Protein AF-A0A2K0UMU1-F1 (afdb_monomer)

Solvent-accessible surface area (backbone atoms only — not comparable to full-atom values): 8142 Å² total; per-residue (Å²): 140,83,85,88,78,94,78,80,86,79,81,84,71,85,78,81,71,75,84,77,75,77,73,64,93,81,69,86,80,84,82,86,85,84,75,96,65,81,70,97,71,56,66,39,59,55,46,46,50,52,56,57,46,26,71,39,85,92,22,51,67,30,35,51,48,48,51,50,49,30,53,52,50,51,55,55,46,69,70,42,59,66,86,62,32,74,63,54,76,90,59,84,40,55,47,56,44,33,69,43,43,74,58,44,57,73,34,99,50,24,70,60,51,53,52,50,53,48,53,52,50,55,53,39,64,72,64,84

Sequence (128 aa):
MNENANTPPETISPSVEPFNVSIDADITTKFILFSHEFPSGDVKDLLRRLHRYAKLPRYSQLARFLHECASVLKQEVQKLPRPLRDQVPPFHDVVTLASQWEKLKASSLCGTWEGAFLCIYEIAMLIG

Radius of gyration: 27.26 Å; Cα contacts (8 Å, |Δi|>4): 74; chains: 1; bounding box: 93×26×60 Å

Organism: Trichoderma harzianum (NCBI:txid5544)

pLDDT: mean 84.56, std 18.75, range [37.16, 98.06]

Foldseek 3Di:
DDDDDDDDDDDDDDPPDPPPPPPPPPDPDDDDDQDLADDPDQLLVLVVVLVVVCPDPVLVVLVVLQQVLQVVVVVVLVVDDPVQSVLQDDDNTPNRSSVCLVSCCVGPCNVVVRVSSSVSSSVSVVSD

Structure (mmCIF, N/CA/C/O backbone):
data_AF-A0A2K0UMU1-F1
#
_entry.id   AF-A0A2K0UMU1-F1
#
loop_
_atom_site.group_PDB
_atom_site.id
_atom_site.type_symbol
_atom_site.label_atom_id
_atom_site.label_alt_id
_atom_site.label_comp_id
_atom_site.label_asym_id
_atom_site.label_entity_id
_atom_site.label_seq_id
_atom_site.pdbx_PDB_ins_code
_atom_site.Cartn_x
_atom_site.Cartn_y
_atom_site.Cartn_z
_atom_site.occupancy
_atom_site.B_iso_or_equiv
_atom_site.auth_seq_id
_atom_site.auth_comp_id
_atom_site.auth_asym_id
_atom_site.auth_atom_id
_atom_site.pdbx_PDB_model_num
ATOM 1 N N . MET A 1 1 ? 79.019 4.265 42.798 1.00 37.81 1 MET A N 1
ATOM 2 C CA . MET A 1 1 ? 78.895 5.185 41.645 1.00 37.81 1 MET A CA 1
ATOM 3 C C . MET A 1 1 ? 78.294 4.361 40.513 1.00 37.81 1 MET A C 1
ATOM 5 O O . MET A 1 1 ? 78.974 3.456 40.065 1.00 37.81 1 MET A O 1
ATOM 9 N N . ASN A 1 2 ? 77.030 4.465 40.105 1.00 37.16 2 ASN A N 1
ATOM 10 C CA . ASN A 1 2 ? 76.041 5.536 40.231 1.00 37.16 2 ASN A CA 1
ATOM 11 C C . ASN A 1 2 ? 74.623 4.992 40.465 1.00 37.16 2 ASN A C 1
ATOM 13 O O . ASN A 1 2 ? 74.319 3.838 40.184 1.00 37.16 2 ASN A O 1
ATOM 17 N N . GLU A 1 3 ? 73.818 5.896 41.005 1.00 38.97 3 GLU A N 1
ATOM 18 C CA . GLU A 1 3 ? 72.419 5.839 41.417 1.00 38.97 3 GLU A CA 1
ATOM 19 C C . GLU A 1 3 ? 71.460 6.133 40.241 1.00 38.97 3 GLU A C 1
ATOM 21 O O . GLU A 1 3 ? 71.901 6.639 39.207 1.00 38.97 3 GLU A O 1
ATOM 26 N N . ASN A 1 4 ? 70.159 5.919 40.490 1.00 37.22 4 ASN A N 1
ATOM 27 C CA . ASN A 1 4 ? 68.964 6.388 39.756 1.00 37.22 4 ASN A CA 1
ATOM 28 C C . ASN A 1 4 ? 68.378 5.419 38.715 1.00 37.22 4 ASN A C 1
ATOM 30 O O . ASN A 1 4 ? 69.097 4.841 37.915 1.00 37.22 4 ASN A O 1
ATOM 34 N N . ALA A 1 5 ? 67.065 5.255 38.566 1.00 40.84 5 ALA A N 1
ATOM 35 C CA . ALA A 1 5 ? 65.883 5.609 39.351 1.00 40.84 5 ALA A CA 1
ATOM 36 C C . ALA A 1 5 ? 64.708 4.904 38.642 1.00 40.84 5 ALA A C 1
ATOM 38 O O . ALA A 1 5 ? 64.622 4.925 37.414 1.00 40.84 5 ALA A O 1
ATOM 39 N N . ASN A 1 6 ? 63.815 4.263 39.396 1.00 44.59 6 ASN A N 1
ATOM 40 C CA . ASN A 1 6 ? 62.617 3.617 38.855 1.00 44.59 6 ASN A CA 1
ATOM 41 C C . ASN A 1 6 ? 61.645 4.671 38.296 1.00 44.59 6 ASN A C 1
ATOM 43 O O . ASN A 1 6 ? 61.224 5.565 39.027 1.00 44.59 6 ASN A O 1
ATOM 47 N N . THR A 1 7 ? 61.274 4.545 37.019 1.00 49.53 7 THR A N 1
ATOM 48 C CA . THR A 1 7 ? 60.236 5.359 36.353 1.00 49.53 7 THR A CA 1
ATOM 49 C C . THR A 1 7 ? 58.948 4.517 36.217 1.00 49.53 7 THR A C 1
ATOM 51 O O . THR A 1 7 ? 59.065 3.323 35.934 1.00 49.53 7 THR A O 1
ATOM 54 N N . PRO A 1 8 ? 57.735 5.060 36.458 1.00 50.38 8 PRO A N 1
ATOM 55 C CA . PRO A 1 8 ? 56.476 4.304 36.400 1.00 50.38 8 PRO A CA 1
ATOM 56 C C . PRO A 1 8 ? 55.977 4.088 34.955 1.00 50.38 8 PRO A C 1
ATOM 58 O O . PRO A 1 8 ? 56.440 4.784 34.052 1.00 50.38 8 PRO A O 1
ATOM 61 N N . PRO A 1 9 ? 55.042 3.144 34.706 1.00 43.25 9 PRO A N 1
ATOM 62 C CA . PRO A 1 9 ? 54.581 2.837 33.355 1.00 43.25 9 PRO A CA 1
ATOM 63 C C . PRO A 1 9 ? 53.715 3.973 32.798 1.00 43.25 9 PRO A C 1
ATOM 65 O O . PRO A 1 9 ? 52.764 4.420 33.440 1.00 43.25 9 PRO A O 1
ATOM 68 N N . GLU A 1 10 ? 54.056 4.422 31.592 1.00 42.44 10 GLU A N 1
ATOM 69 C CA . GLU A 1 10 ? 53.290 5.394 30.820 1.00 42.44 10 GLU A CA 1
ATOM 70 C C . GLU A 1 10 ? 51.888 4.863 30.496 1.00 42.44 10 GLU A C 1
ATOM 72 O O . GLU A 1 10 ? 51.691 3.745 30.016 1.00 42.44 10 GLU A O 1
ATOM 77 N N . THR A 1 11 ? 50.903 5.710 30.769 1.00 40.06 11 THR A N 1
ATOM 78 C CA . THR A 1 11 ? 49.499 5.560 30.410 1.00 40.06 11 THR A CA 1
ATOM 79 C C . THR A 1 11 ? 49.355 5.387 28.897 1.00 40.06 11 THR A C 1
ATOM 81 O O . THR A 1 11 ? 49.590 6.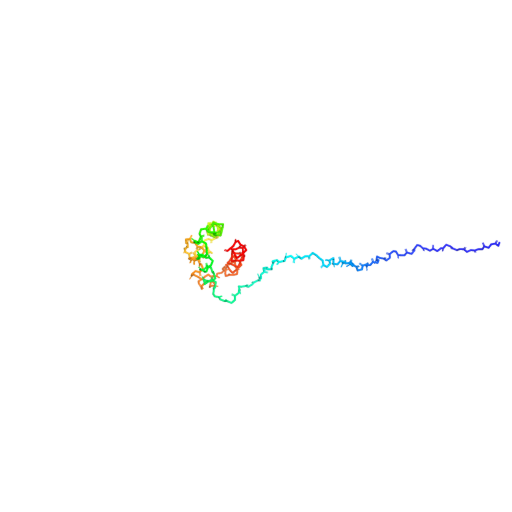324 28.134 1.00 40.06 11 THR A O 1
ATOM 84 N N . ILE A 1 12 ? 48.915 4.205 28.461 1.00 49.16 12 ILE A N 1
ATOM 85 C CA . ILE A 1 12 ? 48.511 3.944 27.075 1.00 49.16 12 ILE A CA 1
ATOM 86 C C . ILE A 1 12 ? 47.291 4.818 26.774 1.00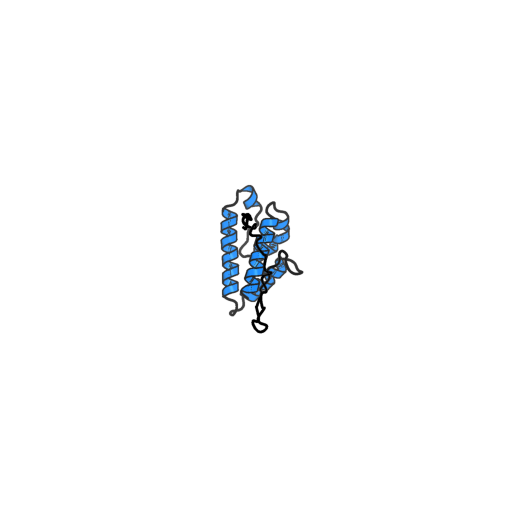 49.16 12 ILE A C 1
ATOM 88 O O . ILE A 1 12 ? 46.167 4.511 27.169 1.00 49.16 12 ILE A O 1
ATOM 92 N N . SER A 1 13 ? 47.523 5.931 26.085 1.00 48.09 13 SER A N 1
ATOM 93 C CA . SER A 1 13 ? 46.460 6.698 25.442 1.00 48.09 13 SER A CA 1
ATOM 94 C C . SER A 1 13 ? 46.093 5.982 24.140 1.00 48.09 13 SER A C 1
ATOM 96 O O . SER A 1 13 ? 46.993 5.724 23.339 1.00 48.09 13 SER A O 1
ATOM 98 N N . PRO A 1 14 ? 44.819 5.636 23.885 1.00 42.50 14 PRO A N 1
ATOM 99 C CA . PRO A 1 14 ? 44.439 5.078 22.599 1.00 42.50 14 PRO A CA 1
ATOM 100 C C . PRO A 1 14 ? 44.504 6.196 21.556 1.00 42.50 14 PRO A C 1
ATOM 102 O O . PRO A 1 14 ? 43.689 7.120 21.558 1.00 42.50 14 PRO A O 1
ATOM 105 N N . SER A 1 15 ? 45.494 6.124 20.669 1.00 45.50 15 SER A N 1
ATOM 106 C CA . SER A 1 15 ? 45.526 6.919 19.448 1.00 45.50 15 SER A CA 1
ATOM 107 C C . SER A 1 15 ? 44.334 6.513 18.583 1.00 45.50 15 SER A C 1
ATOM 109 O O . SER A 1 15 ? 44.295 5.408 18.038 1.00 45.50 15 SER A O 1
ATOM 111 N N . VAL A 1 16 ? 43.344 7.396 18.467 1.00 57.44 16 VAL A N 1
ATOM 112 C CA . VAL A 1 16 ? 42.327 7.295 17.420 1.00 57.44 16 VAL A CA 1
ATOM 113 C C . VAL A 1 16 ? 43.018 7.679 16.118 1.00 57.44 16 VAL A C 1
ATOM 115 O O . VAL A 1 16 ? 43.082 8.850 15.752 1.00 57.44 16 VAL A O 1
ATOM 118 N N . GLU A 1 17 ? 43.598 6.684 15.453 1.00 50.19 17 GLU A N 1
ATOM 119 C CA . GLU A 1 17 ? 43.953 6.784 14.042 1.00 50.19 17 GLU A CA 1
ATOM 120 C C . GLU A 1 17 ? 42.662 7.127 13.280 1.00 50.19 17 GLU A C 1
ATOM 122 O O . GLU A 1 17 ? 41.673 6.389 13.400 1.00 50.19 17 GLU A O 1
ATOM 127 N N . PRO A 1 18 ? 42.600 8.240 12.529 1.00 52.12 18 PRO A N 1
ATOM 128 C CA . PRO A 1 18 ? 41.501 8.432 11.604 1.00 52.12 18 PRO A CA 1
ATOM 129 C C . PRO A 1 18 ? 41.534 7.248 10.640 1.00 52.12 18 PRO A C 1
ATOM 131 O O . PRO A 1 18 ? 42.550 7.005 9.993 1.00 52.12 18 PRO A O 1
ATOM 134 N N . PHE A 1 19 ? 40.434 6.493 10.566 1.00 52.16 19 PHE A N 1
ATOM 135 C CA . PHE A 1 19 ? 40.241 5.472 9.544 1.00 52.16 19 PHE A CA 1
ATOM 136 C C . PHE A 1 19 ? 40.384 6.147 8.180 1.00 52.16 19 PHE A C 1
ATOM 138 O O . PHE A 1 19 ? 39.431 6.717 7.647 1.00 52.16 19 PHE A O 1
ATOM 145 N N . ASN A 1 20 ? 41.596 6.121 7.633 1.00 51.81 20 ASN A N 1
ATOM 146 C CA . ASN A 1 20 ? 41.868 6.619 6.305 1.00 51.81 20 ASN A CA 1
ATOM 147 C C . ASN A 1 20 ? 41.365 5.547 5.344 1.00 51.81 20 ASN A C 1
ATOM 149 O O . ASN A 1 20 ? 42.095 4.644 4.933 1.00 51.81 20 ASN A O 1
ATOM 153 N N . VAL A 1 21 ? 40.062 5.592 5.071 1.00 56.97 21 VAL A N 1
ATOM 154 C CA . VAL A 1 21 ? 39.466 4.823 3.990 1.00 56.97 21 VAL A CA 1
ATOM 155 C C . VAL A 1 21 ? 40.054 5.408 2.715 1.00 56.97 21 VAL A C 1
ATOM 157 O O . VAL A 1 21 ? 39.603 6.439 2.221 1.00 56.97 21 VAL A O 1
ATOM 160 N N . SER A 1 22 ? 41.099 4.760 2.206 1.00 60.22 22 SER A N 1
ATOM 161 C CA . SER A 1 22 ? 41.524 4.927 0.824 1.00 60.22 22 SER A CA 1
ATOM 162 C C . SER A 1 22 ? 40.363 4.443 -0.038 1.00 60.22 22 SER A C 1
ATOM 164 O O . SER A 1 22 ? 40.229 3.248 -0.296 1.00 60.22 22 SER A O 1
ATOM 166 N N . ILE A 1 23 ? 39.463 5.364 -0.388 1.00 62.03 23 ILE A N 1
ATOM 167 C CA . ILE A 1 23 ? 38.378 5.112 -1.329 1.00 62.03 23 ILE A CA 1
ATOM 168 C C . ILE A 1 23 ? 39.062 4.906 -2.673 1.00 62.03 23 ILE A C 1
ATOM 170 O O . ILE A 1 23 ? 39.466 5.861 -3.334 1.00 62.03 23 ILE A O 1
ATOM 174 N N . ASP A 1 24 ? 39.261 3.637 -3.012 1.00 62.47 24 ASP A N 1
ATOM 175 C CA . ASP A 1 24 ? 39.738 3.214 -4.315 1.00 62.47 24 ASP A CA 1
ATOM 176 C C . ASP A 1 24 ? 38.799 3.810 -5.371 1.00 62.47 24 ASP A C 1
ATOM 178 O O . ASP A 1 24 ? 37.587 3.568 -5.354 1.00 62.47 24 ASP A O 1
ATOM 182 N N . ALA A 1 25 ? 39.338 4.674 -6.229 1.00 61.69 25 ALA A N 1
ATOM 183 C CA . ALA A 1 25 ? 38.573 5.572 -7.094 1.00 61.69 25 ALA A CA 1
ATOM 184 C C . ALA A 1 25 ? 37.868 4.859 -8.268 1.00 61.69 25 ALA A C 1
ATOM 186 O O . ALA A 1 25 ? 37.405 5.526 -9.191 1.00 61.69 25 ALA A O 1
ATOM 187 N N . ASP A 1 26 ? 37.762 3.527 -8.227 1.00 64.75 26 ASP A N 1
ATOM 188 C CA . ASP A 1 26 ? 37.220 2.701 -9.311 1.00 64.75 26 ASP A CA 1
ATOM 189 C C . ASP A 1 26 ? 36.078 1.754 -8.878 1.00 64.75 26 ASP A C 1
ATOM 191 O O . ASP A 1 26 ? 35.558 0.974 -9.675 1.00 64.75 26 ASP A O 1
ATOM 195 N N . ILE A 1 27 ? 35.601 1.840 -7.626 1.00 68.81 27 ILE A N 1
ATOM 196 C CA . ILE A 1 27 ? 34.382 1.127 -7.205 1.00 68.81 27 ILE A CA 1
ATOM 197 C C . ILE A 1 27 ? 33.178 2.055 -7.375 1.00 68.81 27 ILE A C 1
ATOM 199 O O . ILE A 1 27 ? 32.902 2.924 -6.546 1.00 68.81 27 ILE A O 1
ATOM 203 N N . THR A 1 28 ? 32.411 1.857 -8.450 1.00 75.94 28 THR A N 1
ATOM 204 C CA . THR A 1 28 ? 31.129 2.552 -8.630 1.00 75.94 28 THR A CA 1
ATOM 205 C C . THR A 1 28 ? 30.089 1.982 -7.662 1.00 75.94 28 THR A C 1
ATOM 207 O O . THR A 1 28 ? 29.335 1.062 -7.991 1.00 75.94 28 THR A O 1
ATOM 210 N N . THR A 1 29 ? 30.043 2.506 -6.440 1.00 84.31 29 THR A N 1
ATOM 211 C CA . THR A 1 29 ? 29.072 2.052 -5.443 1.00 84.31 29 THR A CA 1
AT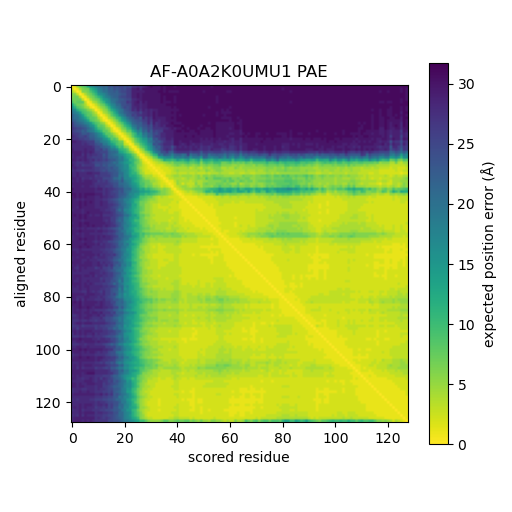OM 212 C C . THR A 1 29 ? 27.677 2.564 -5.794 1.00 84.31 29 THR A C 1
ATOM 214 O O . THR A 1 29 ? 27.433 3.768 -5.867 1.00 84.31 29 THR A O 1
ATOM 217 N N . LYS A 1 30 ? 26.744 1.635 -6.023 1.00 86.62 30 LYS A N 1
ATOM 218 C CA . LYS A 1 30 ? 25.330 1.950 -6.250 1.00 86.62 30 LYS A CA 1
ATOM 219 C C . LYS A 1 30 ? 24.601 1.945 -4.915 1.00 86.62 30 LYS A C 1
ATOM 221 O O . LYS A 1 30 ? 24.545 0.915 -4.249 1.00 86.62 30 LYS A O 1
ATOM 226 N N . PHE A 1 31 ? 24.015 3.079 -4.562 1.00 89.06 31 PHE A N 1
ATOM 227 C CA . PHE A 1 31 ? 23.175 3.214 -3.380 1.00 89.06 31 PHE A CA 1
ATOM 228 C C . PHE A 1 31 ? 21.721 3.412 -3.791 1.00 89.06 31 PHE A C 1
ATOM 230 O O . PHE A 1 31 ? 21.429 4.068 -4.791 1.00 89.06 31 PHE A O 1
ATOM 237 N N . ILE A 1 32 ? 20.818 2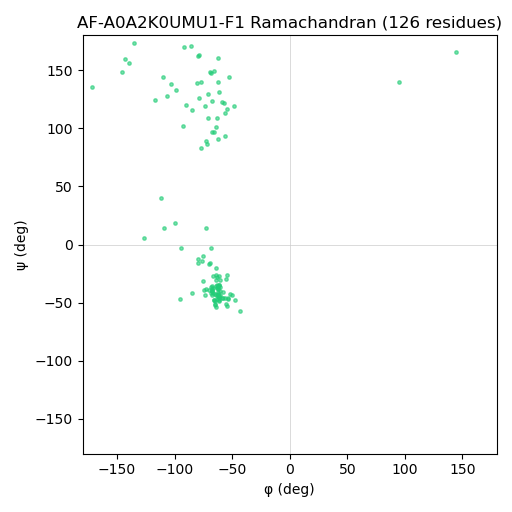.845 -2.999 1.00 89.62 32 ILE A N 1
ATOM 238 C CA . ILE A 1 32 ? 19.379 3.068 -3.102 1.00 89.62 32 ILE A CA 1
ATOM 239 C C . ILE A 1 32 ? 18.961 3.726 -1.795 1.00 89.62 32 ILE A C 1
ATOM 241 O O . ILE A 1 32 ? 19.250 3.201 -0.721 1.00 89.62 32 ILE A O 1
ATOM 245 N N . LEU A 1 33 ? 18.329 4.891 -1.900 1.00 90.81 33 LEU A N 1
ATOM 246 C CA . LEU A 1 33 ? 17.839 5.646 -0.757 1.00 90.81 33 LEU A CA 1
ATOM 247 C C . LEU A 1 33 ? 16.319 5.543 -0.701 1.00 90.81 33 LEU A C 1
ATOM 249 O O . LEU A 1 33 ? 15.638 5.855 -1.678 1.00 90.81 33 LEU A O 1
ATOM 253 N N . PHE A 1 34 ? 15.823 5.160 0.467 1.00 92.69 34 PHE A N 1
ATOM 254 C CA . PHE A 1 34 ? 14.417 5.234 0.832 1.00 92.69 34 PHE A CA 1
ATOM 255 C C . PHE A 1 34 ? 14.196 6.495 1.668 1.00 92.69 34 PHE A C 1
ATOM 257 O O . PHE A 1 34 ? 15.001 6.818 2.545 1.00 92.69 34 PHE A O 1
ATOM 264 N N . SER A 1 35 ? 13.164 7.252 1.325 1.00 89.81 35 SER A N 1
ATOM 265 C CA . SER A 1 35 ? 12.791 8.496 1.988 1.00 89.81 35 SER A CA 1
ATOM 266 C C . SER A 1 35 ? 11.784 8.240 3.107 1.00 89.81 35 SER A C 1
ATOM 268 O O . SER A 1 35 ? 11.253 7.151 3.270 1.00 89.81 35 SER A O 1
ATOM 270 N N . HIS A 1 36 ? 11.528 9.268 3.913 1.00 89.50 36 HIS A N 1
ATOM 271 C CA . HIS A 1 36 ? 10.522 9.228 4.979 1.00 89.50 36 HIS A CA 1
ATOM 272 C C . HIS A 1 36 ? 9.163 9.792 4.532 1.00 89.50 36 HIS A C 1
ATOM 274 O O . HIS A 1 36 ? 8.203 9.761 5.295 1.00 89.50 36 HIS A O 1
ATOM 280 N N . GLU A 1 37 ? 9.079 10.296 3.299 1.00 88.69 37 GLU A N 1
ATOM 281 C CA . GLU A 1 37 ? 7.905 10.953 2.729 1.00 88.69 37 GLU A CA 1
ATOM 282 C C . GLU A 1 37 ? 7.702 10.534 1.271 1.00 88.69 37 GLU A C 1
ATOM 284 O O . GLU A 1 37 ? 8.638 10.135 0.572 1.00 88.69 37 GLU A O 1
ATOM 289 N N . PHE A 1 38 ? 6.461 10.654 0.795 1.00 87.00 38 PHE A N 1
ATOM 290 C CA . PHE A 1 38 ? 6.143 10.424 -0.609 1.00 87.00 38 PHE A CA 1
ATOM 291 C C . PHE A 1 38 ? 6.733 11.518 -1.507 1.00 87.00 38 PHE A C 1
ATOM 293 O O . PHE A 1 38 ? 6.772 12.688 -1.121 1.00 87.00 38 PHE A O 1
ATOM 300 N N . PRO A 1 39 ? 7.106 11.181 -2.756 1.00 85.12 39 PRO A N 1
ATOM 301 C CA . PRO A 1 39 ? 7.378 12.200 -3.758 1.00 85.12 39 PRO A CA 1
ATOM 302 C C . PRO A 1 39 ? 6.110 13.017 -4.032 1.00 85.12 39 PRO A C 1
ATOM 304 O O . PRO A 1 39 ? 4.995 12.554 -3.786 1.00 85.12 39 PRO A O 1
ATOM 307 N N . SER A 1 40 ? 6.271 14.215 -4.594 1.00 79.62 40 SER A N 1
ATOM 308 C CA . SER A 1 40 ? 5.154 15.119 -4.879 1.00 79.62 40 SER A CA 1
ATOM 309 C C . SER A 1 40 ? 3.991 14.411 -5.600 1.00 79.62 40 SER A C 1
ATOM 311 O O . SER A 1 40 ? 4.126 13.857 -6.696 1.00 79.62 40 SER A O 1
ATOM 313 N N . GLY A 1 41 ? 2.823 14.412 -4.953 1.00 77.06 41 GLY A N 1
ATOM 314 C CA . GLY A 1 41 ? 1.607 13.775 -5.453 1.00 77.06 41 GLY A CA 1
ATOM 315 C C . GLY A 1 41 ? 0.758 13.150 -4.348 1.00 77.06 41 GLY A C 1
ATOM 316 O O . GLY A 1 41 ? 1.205 12.957 -3.224 1.00 77.06 41 GLY A O 1
ATOM 317 N N . ASP A 1 42 ? -0.489 12.825 -4.685 1.00 87.94 42 ASP A N 1
ATOM 318 C CA . ASP A 1 42 ? -1.384 12.089 -3.792 1.00 87.94 42 ASP A CA 1
ATOM 319 C C . ASP A 1 42 ? -1.015 10.592 -3.772 1.00 87.94 42 ASP A C 1
ATOM 321 O O . ASP A 1 42 ? -0.734 9.994 -4.820 1.00 87.94 42 ASP A O 1
ATOM 325 N N . VAL A 1 43 ? -1.070 9.968 -2.589 1.00 91.38 43 VAL A N 1
ATOM 326 C CA . VAL A 1 43 ? -0.832 8.530 -2.363 1.00 91.38 43 VAL A CA 1
AT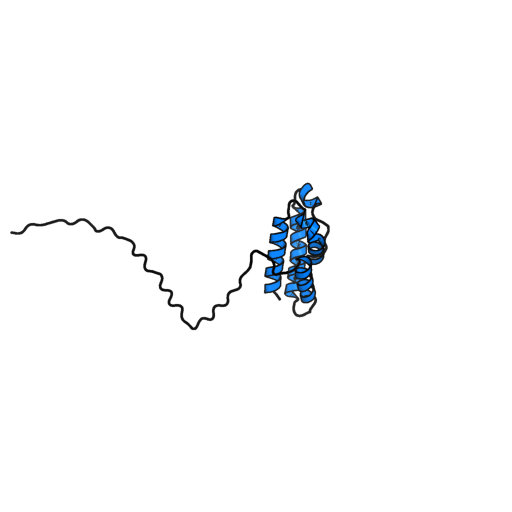OM 327 C C . VAL A 1 43 ? -1.694 7.700 -3.309 1.00 91.38 43 VAL A C 1
ATOM 329 O O . VAL A 1 43 ? -1.210 6.775 -3.965 1.00 91.38 43 VAL A O 1
ATOM 332 N N . LYS A 1 44 ? -2.960 8.090 -3.480 1.00 93.00 44 LYS A N 1
ATOM 333 C CA . LYS A 1 44 ? -3.873 7.452 -4.432 1.00 93.00 44 LYS A CA 1
ATOM 334 C C . LYS A 1 44 ? -3.297 7.407 -5.847 1.00 93.00 44 LYS A C 1
ATOM 336 O O . LYS A 1 44 ? -3.366 6.371 -6.510 1.00 93.00 44 LYS A O 1
ATOM 341 N N . ASP A 1 45 ? -2.731 8.510 -6.329 1.00 93.50 45 ASP A N 1
ATOM 342 C CA . ASP A 1 45 ? -2.197 8.598 -7.688 1.00 93.50 45 ASP A CA 1
ATOM 343 C C . ASP A 1 45 ? -0.862 7.880 -7.862 1.00 93.50 45 ASP A C 1
ATOM 345 O O . ASP A 1 45 ? -0.585 7.361 -8.950 1.00 93.50 45 ASP A O 1
ATOM 349 N N . LEU A 1 46 ? -0.039 7.833 -6.816 1.00 94.25 46 LEU A N 1
ATOM 350 C CA . LEU A 1 46 ? 1.198 7.054 -6.797 1.00 94.25 46 LEU A CA 1
ATOM 351 C C . LEU A 1 46 ? 0.894 5.554 -6.890 1.00 94.25 46 LEU A C 1
ATOM 353 O O . LEU A 1 46 ? 1.358 4.879 -7.814 1.00 94.25 46 LEU A O 1
ATOM 357 N N . LEU A 1 47 ? 0.015 5.045 -6.025 1.00 94.06 47 LEU A N 1
ATOM 358 C CA . LEU A 1 47 ? -0.346 3.626 -6.008 1.00 94.06 47 LEU A CA 1
ATOM 359 C C . LEU A 1 47 ? -1.126 3.220 -7.267 1.00 94.06 47 LEU A C 1
ATOM 361 O O . LEU A 1 47 ? -0.90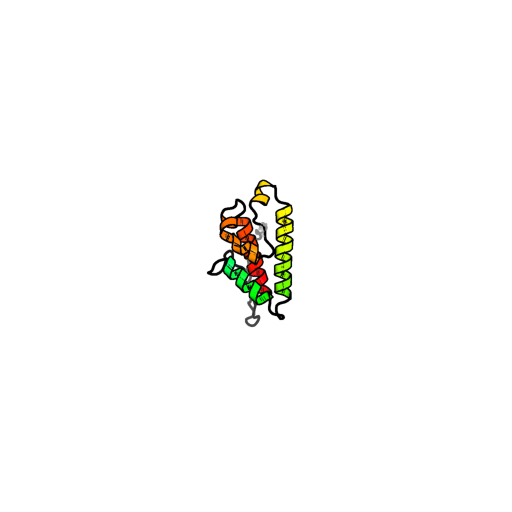8 2.141 -7.821 1.00 94.06 47 LEU A O 1
ATOM 365 N N . ARG A 1 48 ? -1.976 4.105 -7.803 1.00 94.75 48 ARG A N 1
ATOM 366 C CA . ARG A 1 48 ? -2.654 3.883 -9.091 1.00 94.75 48 ARG A CA 1
ATOM 367 C C . ARG A 1 48 ? -1.673 3.818 -10.264 1.00 94.75 48 ARG A C 1
ATOM 369 O O . ARG A 1 48 ? -1.917 3.080 -11.220 1.00 94.75 48 ARG A O 1
ATOM 376 N N . ARG A 1 49 ? -0.585 4.598 -10.244 1.00 93.88 49 ARG A N 1
ATOM 377 C CA . ARG A 1 49 ? 0.490 4.501 -11.247 1.00 93.88 49 ARG A CA 1
ATOM 378 C C . ARG A 1 49 ? 1.171 3.140 -11.167 1.00 93.88 49 ARG A C 1
ATOM 380 O O . ARG A 1 49 ? 1.150 2.440 -12.174 1.00 93.88 49 ARG A O 1
ATOM 387 N N . LEU A 1 50 ? 1.646 2.735 -9.990 1.00 93.12 50 LEU A N 1
ATOM 388 C CA . LEU A 1 50 ? 2.259 1.417 -9.779 1.00 93.12 50 LEU A CA 1
ATOM 389 C C . LEU A 1 50 ? 1.346 0.279 -10.239 1.00 93.12 50 LEU A C 1
ATOM 391 O O . LEU A 1 50 ? 1.741 -0.571 -11.027 1.00 93.12 50 LEU A O 1
ATOM 395 N N . HIS A 1 51 ? 0.073 0.314 -9.857 1.00 94.12 51 HIS A N 1
ATOM 396 C CA . HIS A 1 51 ? -0.870 -0.723 -10.261 1.00 94.12 51 HIS A CA 1
ATOM 397 C C . HIS A 1 51 ? -1.110 -0.783 -11.780 1.00 94.12 51 HIS A C 1
ATOM 399 O O . HIS A 1 51 ? -1.440 -1.841 -12.310 1.00 94.12 51 HIS A O 1
ATOM 405 N N . ARG A 1 52 ? -0.929 0.322 -12.519 1.00 94.75 52 ARG A N 1
ATOM 406 C CA . ARG A 1 52 ? -0.939 0.284 -13.992 1.00 94.75 52 ARG A CA 1
ATOM 407 C C . ARG A 1 52 ? 0.299 -0.415 -14.552 1.00 94.75 52 ARG A C 1
ATOM 409 O O . ARG A 1 52 ? 0.148 -1.179 -15.500 1.00 94.75 52 ARG A O 1
ATOM 416 N N . TYR A 1 53 ? 1.477 -0.202 -13.964 1.00 93.75 53 TYR A N 1
ATOM 417 C CA . TYR A 1 53 ? 2.692 -0.932 -14.343 1.00 93.75 53 TYR A CA 1
ATOM 418 C C . TYR A 1 53 ? 2.558 -2.425 -14.041 1.00 93.75 53 TYR A C 1
ATOM 420 O O . TYR A 1 53 ? 2.803 -3.237 -14.926 1.00 93.75 53 TYR A O 1
ATOM 428 N N . ALA A 1 54 ? 2.021 -2.784 -12.875 1.00 94.06 54 ALA A N 1
ATOM 429 C CA . ALA A 1 54 ? 1.759 -4.168 -12.481 1.00 94.06 54 ALA A CA 1
ATOM 430 C C . ALA A 1 54 ? 0.897 -4.962 -13.484 1.00 94.06 54 ALA A C 1
ATOM 432 O O . ALA A 1 54 ? 0.992 -6.182 -13.560 1.00 94.06 54 ALA A O 1
ATOM 433 N N . LYS A 1 55 ? 0.050 -4.293 -14.277 1.00 93.88 55 LYS A N 1
ATOM 434 C CA . LYS A 1 55 ? -0.773 -4.953 -15.306 1.00 93.88 55 LYS A CA 1
ATOM 435 C C . LYS A 1 55 ? 0.011 -5.352 -16.556 1.00 93.88 55 LYS A C 1
ATOM 437 O O . LYS A 1 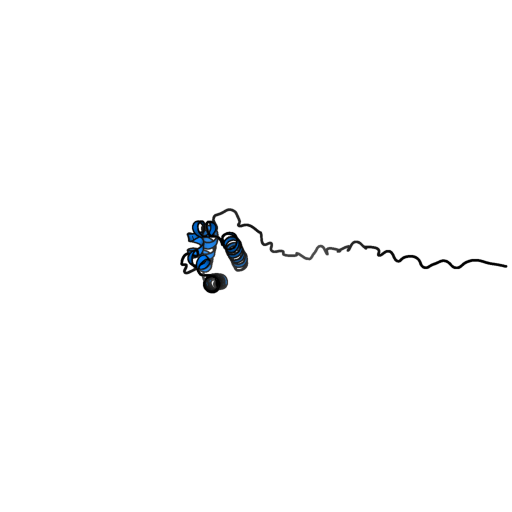55 ? -0.511 -6.103 -17.376 1.00 93.88 55 LYS A O 1
ATOM 442 N N . LEU A 1 56 ? 1.227 -4.841 -16.741 1.00 94.44 56 LEU A N 1
ATOM 443 C CA . LEU A 1 56 ? 2.050 -5.200 -17.888 1.00 94.44 56 LEU A CA 1
ATOM 444 C C . LEU A 1 56 ? 2.734 -6.555 -17.633 1.00 94.44 56 LEU A C 1
ATOM 446 O O . LEU A 1 56 ? 3.280 -6.754 -16.548 1.00 94.44 56 LEU A O 1
ATOM 450 N N . PRO A 1 57 ? 2.818 -7.450 -18.636 1.00 91.62 57 PRO A N 1
ATOM 451 C CA . PRO A 1 57 ? 3.395 -8.790 -18.464 1.00 91.62 57 PRO A CA 1
ATOM 452 C C . PRO A 1 57 ? 4.823 -8.812 -17.898 1.00 91.62 57 PRO A C 1
ATOM 454 O O . PRO A 1 57 ? 5.198 -9.746 -17.196 1.00 91.62 57 PRO A O 1
ATOM 457 N N . ARG A 1 58 ? 5.617 -7.767 -18.173 1.00 94.38 58 ARG A N 1
ATOM 458 C CA . ARG A 1 58 ? 7.002 -7.631 -17.689 1.00 94.38 58 ARG A CA 1
ATOM 459 C C . ARG A 1 58 ? 7.124 -7.367 -16.183 1.00 94.38 58 ARG A C 1
ATOM 461 O O . ARG A 1 58 ? 8.201 -7.561 -15.637 1.00 94.38 58 ARG A O 1
ATOM 468 N N . TYR A 1 59 ? 6.046 -6.945 -15.521 1.00 95.31 59 TYR A N 1
ATOM 469 C CA . TYR A 1 59 ? 6.034 -6.575 -14.102 1.00 95.31 59 TYR A CA 1
ATOM 470 C C . TYR A 1 59 ? 5.223 -7.571 -13.259 1.00 95.31 59 TYR A C 1
ATOM 472 O O . TYR A 1 59 ? 4.498 -7.198 -12.338 1.00 95.31 59 TYR A O 1
ATOM 480 N N . SER A 1 60 ? 5.349 -8.867 -13.558 1.00 95.62 60 SER A N 1
ATOM 481 C CA . SER A 1 60 ? 4.648 -9.935 -12.830 1.00 95.62 60 SER A CA 1
ATOM 482 C C . SER A 1 60 ? 5.023 -9.993 -11.344 1.00 95.62 60 SER A C 1
ATOM 484 O O . SER A 1 60 ? 4.161 -10.252 -10.504 1.00 95.62 60 SER A O 1
ATOM 486 N N . GLN A 1 61 ? 6.282 -9.693 -11.003 1.00 96.94 61 GLN A N 1
ATOM 487 C CA . GLN A 1 61 ? 6.733 -9.621 -9.610 1.00 96.94 61 GLN A CA 1
ATOM 488 C C . GLN A 1 61 ? 6.095 -8.447 -8.866 1.00 96.94 61 GLN A C 1
ATOM 490 O O . GLN A 1 61 ? 5.651 -8.628 -7.735 1.00 96.94 61 GLN A O 1
ATOM 495 N N . LEU A 1 62 ? 5.957 -7.282 -9.510 1.00 97.31 62 LEU A N 1
ATOM 496 C CA . LEU A 1 62 ? 5.236 -6.149 -8.929 1.00 97.31 62 LEU A CA 1
ATOM 497 C C . LEU A 1 62 ? 3.762 -6.507 -8.697 1.00 97.31 62 LEU A C 1
ATOM 499 O O . LEU A 1 62 ? 3.215 -6.227 -7.633 1.00 97.31 62 LEU A O 1
ATOM 503 N N . ALA A 1 63 ? 3.115 -7.144 -9.677 1.00 96.62 63 ALA A N 1
ATOM 504 C CA . ALA A 1 63 ? 1.721 -7.564 -9.551 1.00 96.62 63 ALA A CA 1
ATOM 505 C C . ALA A 1 63 ? 1.513 -8.508 -8.367 1.00 96.62 63 ALA A C 1
ATOM 507 O O . ALA A 1 63 ? 0.601 -8.304 -7.561 1.00 96.62 63 ALA A O 1
ATOM 508 N N . ARG A 1 64 ? 2.395 -9.506 -8.238 1.00 97.44 64 ARG A N 1
ATOM 509 C CA . ARG A 1 64 ? 2.387 -10.432 -7.109 1.00 97.44 64 ARG A CA 1
ATOM 510 C C . ARG A 1 64 ? 2.622 -9.695 -5.796 1.00 97.44 64 ARG A C 1
ATOM 512 O O . ARG A 1 64 ? 1.838 -9.868 -4.875 1.00 97.44 64 ARG A O 1
ATOM 519 N N . PHE A 1 65 ? 3.640 -8.842 -5.727 1.00 98.06 65 PHE A N 1
ATOM 520 C CA . PHE A 1 65 ? 3.952 -8.064 -4.532 1.00 98.06 65 PHE A CA 1
ATOM 521 C C . PHE A 1 65 ? 2.750 -7.241 -4.051 1.00 98.06 65 PHE A C 1
ATOM 523 O O . PHE A 1 65 ? 2.335 -7.380 -2.905 1.00 98.06 65 PHE A O 1
ATOM 530 N N . LEU A 1 66 ? 2.118 -6.459 -4.934 1.00 97.38 66 LEU A N 1
ATOM 531 C CA . LEU A 1 66 ? 0.952 -5.646 -4.569 1.00 97.38 66 LEU A CA 1
ATOM 532 C C . LEU A 1 66 ? -0.245 -6.497 -4.118 1.00 97.38 66 LEU A C 1
ATOM 534 O O . LEU A 1 66 ? -0.998 -6.080 -3.233 1.00 97.38 66 LEU A O 1
ATOM 538 N N . HIS A 1 67 ? -0.432 -7.678 -4.713 1.00 97.25 67 HIS A N 1
ATOM 539 C CA . HIS A 1 67 ? -1.465 -8.619 -4.285 1.00 97.25 67 HIS A CA 1
ATOM 540 C C . HIS A 1 67 ? -1.192 -9.155 -2.873 1.00 97.25 67 HIS A C 1
ATOM 542 O O . HIS A 1 67 ? -2.082 -9.121 -2.019 1.00 97.25 67 HIS A O 1
ATOM 548 N N . GLU A 1 68 ? 0.043 -9.583 -2.606 1.00 98.06 68 GLU A N 1
ATOM 549 C CA . GLU A 1 68 ? 0.461 -10.063 -1.286 1.00 98.06 68 GLU A CA 1
ATOM 550 C C . GLU A 1 68 ? 0.354 -8.958 -0.231 1.00 98.06 68 GLU A C 1
ATOM 552 O O . GLU A 1 68 ? -0.176 -9.203 0.850 1.00 98.06 68 GLU A O 1
ATOM 557 N N . CYS A 1 69 ? 0.733 -7.714 -0.551 1.00 97.88 69 CYS A N 1
ATOM 558 C CA . CYS A 1 69 ? 0.536 -6.574 0.347 1.00 97.88 69 CYS A CA 1
ATOM 559 C C . CYS A 1 69 ? -0.934 -6.414 0.747 1.00 97.88 69 CYS A C 1
ATOM 561 O O . CYS A 1 69 ? -1.234 -6.254 1.928 1.00 97.88 69 CYS A O 1
ATOM 563 N N . ALA A 1 70 ? -1.868 -6.494 -0.205 1.00 97.50 70 ALA A N 1
ATOM 564 C CA . ALA A 1 70 ? -3.292 -6.412 0.112 1.00 97.50 70 ALA A CA 1
ATOM 565 C C . ALA A 1 70 ? -3.759 -7.576 1.004 1.00 97.50 70 ALA A C 1
ATOM 567 O O . ALA A 1 70 ? -4.592 -7.373 1.888 1.00 97.50 70 ALA A O 1
ATOM 568 N N . SER A 1 71 ? -3.227 -8.782 0.788 1.00 98.06 71 SER A N 1
ATOM 569 C CA . SER A 1 71 ? -3.516 -9.959 1.615 1.00 98.06 71 SER A CA 1
ATOM 570 C C . SER A 1 71 ? -3.001 -9.787 3.048 1.00 98.06 71 SER A C 1
ATOM 572 O O . SER A 1 71 ? -3.774 -9.909 4.000 1.00 98.06 71 SER A O 1
ATOM 574 N N . VAL A 1 72 ? -1.729 -9.410 3.204 1.00 98.06 72 VAL A N 1
ATOM 575 C CA . VAL A 1 72 ? -1.090 -9.172 4.507 1.00 98.06 72 VAL A CA 1
ATOM 576 C C . VAL A 1 72 ? -1.795 -8.046 5.258 1.00 98.06 72 VAL A C 1
ATOM 578 O O . VAL A 1 72 ? -2.145 -8.220 6.421 1.00 98.06 72 VAL A O 1
ATOM 581 N N . LEU A 1 73 ? -2.113 -6.930 4.594 1.00 97.69 73 LEU A N 1
ATOM 582 C CA . LEU A 1 73 ? -2.863 -5.840 5.222 1.00 97.69 73 LEU A CA 1
ATOM 583 C C . LEU A 1 73 ? -4.222 -6.309 5.751 1.00 97.69 73 LEU A C 1
ATOM 585 O O . LEU A 1 73 ? -4.603 -5.939 6.858 1.00 97.69 73 LEU A O 1
ATOM 589 N N . LYS A 1 74 ? -4.951 -7.156 5.012 1.00 97.44 74 LYS A N 1
ATOM 590 C CA . LYS A 1 74 ? -6.214 -7.725 5.512 1.00 97.44 74 LYS A CA 1
ATOM 591 C C . LYS A 1 74 ? -5.984 -8.578 6.754 1.00 97.44 74 LYS A C 1
ATOM 593 O O . LYS A 1 74 ? -6.756 -8.459 7.700 1.00 97.44 74 LYS A O 1
ATOM 598 N N . GLN A 1 75 ? -4.944 -9.409 6.767 1.00 97.88 75 GLN A N 1
ATOM 599 C CA . GLN A 1 75 ? -4.607 -10.237 7.927 1.00 97.88 75 GLN A CA 1
ATOM 600 C C . GLN A 1 75 ? -4.277 -9.382 9.155 1.00 97.88 75 GLN A C 1
ATOM 602 O O . GLN A 1 75 ? -4.789 -9.662 10.238 1.00 97.88 75 GLN A O 1
ATOM 607 N N . GLU A 1 76 ? -3.491 -8.318 8.990 1.00 97.25 76 GLU A N 1
ATOM 608 C CA . GLU A 1 76 ? -3.165 -7.396 10.082 1.00 97.25 76 GLU A CA 1
ATOM 609 C C . GLU A 1 76 ? -4.404 -6.649 10.585 1.00 97.25 76 GLU A C 1
ATOM 611 O O . GLU A 1 76 ? -4.647 -6.592 11.790 1.00 97.25 76 GLU A O 1
ATOM 616 N N . VAL A 1 77 ? -5.271 -6.185 9.681 1.00 96.44 77 VAL A N 1
ATOM 617 C CA . VAL A 1 77 ? -6.546 -5.549 10.048 1.00 96.44 77 VAL A CA 1
ATOM 618 C C . VAL A 1 77 ? -7.450 -6.502 10.840 1.00 96.44 77 VAL A C 1
ATOM 620 O O . VAL A 1 77 ? -8.112 -6.071 11.782 1.00 96.44 77 VAL A O 1
ATOM 623 N N . GLN A 1 78 ? -7.465 -7.803 10.524 1.00 96.69 78 GLN A N 1
ATOM 624 C CA . GLN A 1 78 ? -8.249 -8.783 11.290 1.00 96.69 78 GLN A CA 1
ATOM 625 C C . GLN A 1 78 ? -7.748 -8.978 12.727 1.00 96.69 78 GLN A C 1
ATOM 627 O O . GLN A 1 78 ? -8.554 -9.313 13.599 1.00 96.69 78 GLN A O 1
ATOM 632 N N . LYS A 1 79 ? -6.455 -8.749 12.983 1.00 96.75 79 LYS A N 1
ATOM 633 C CA . LYS A 1 79 ? -5.846 -8.847 14.320 1.00 96.75 79 LY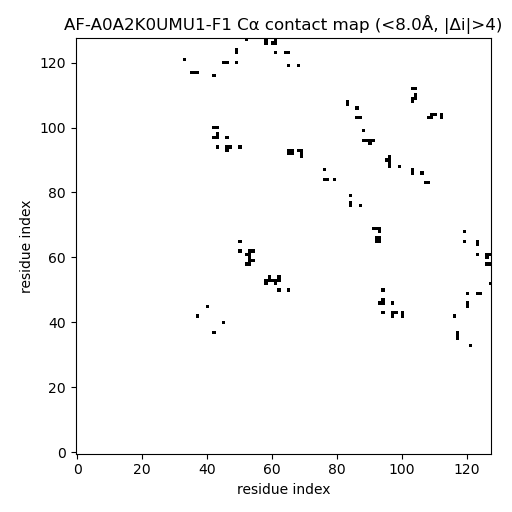S A CA 1
ATOM 634 C C . LYS A 1 79 ? -6.102 -7.609 15.185 1.00 96.75 79 LYS A C 1
ATOM 636 O O . LYS A 1 79 ? -5.861 -7.655 16.390 1.00 96.75 79 LYS A O 1
ATOM 641 N N . LEU A 1 80 ? -6.588 -6.512 14.601 1.00 96.31 80 LEU A N 1
ATOM 642 C CA . LEU A 1 80 ? -6.864 -5.286 15.341 1.00 96.31 80 LEU A CA 1
ATOM 643 C C . LEU A 1 80 ? -8.041 -5.453 16.321 1.00 96.31 80 LEU A C 1
ATOM 645 O O . LEU A 1 80 ? -9.026 -6.138 16.017 1.00 96.31 80 LEU A O 1
ATOM 649 N N . PRO A 1 81 ? -8.009 -4.748 17.468 1.00 96.44 81 PRO A N 1
ATOM 650 C CA . PRO A 1 81 ? -9.184 -4.553 18.309 1.00 96.44 81 PRO A CA 1
ATOM 651 C C . PRO A 1 81 ? -10.366 -4.000 17.504 1.00 96.44 81 PRO A C 1
ATOM 653 O O . PRO A 1 81 ? -10.180 -3.146 16.635 1.00 96.44 81 PRO A O 1
ATOM 656 N N . ARG A 1 82 ? -11.595 -4.430 17.834 1.00 94.69 82 ARG A N 1
ATOM 657 C CA . ARG A 1 82 ? -12.819 -4.043 17.098 1.00 94.69 82 ARG A CA 1
ATOM 658 C C . ARG A 1 82 ? -12.929 -2.532 16.819 1.00 94.69 82 ARG A C 1
ATOM 660 O O . ARG A 1 82 ? -13.113 -2.193 15.657 1.00 94.69 82 ARG A O 1
ATOM 667 N N . PRO A 1 83 ? -12.707 -1.623 17.795 1.00 94.44 83 PRO A N 1
ATOM 668 C CA . PRO A 1 83 ? -12.852 -0.184 17.551 1.00 94.44 83 PRO A CA 1
ATOM 669 C C . PRO A 1 83 ? -11.874 0.383 16.517 1.00 94.44 83 PRO A C 1
ATOM 671 O O . PRO A 1 83 ? -12.169 1.390 15.884 1.00 94.44 83 PRO A O 1
ATOM 674 N N . LEU A 1 84 ? -10.698 -0.233 16.362 1.00 94.62 84 LEU A N 1
ATOM 675 C CA . LEU A 1 84 ? -9.699 0.165 15.367 1.00 94.62 84 LEU A CA 1
ATOM 676 C C . LEU A 1 84 ? -9.996 -0.475 14.015 1.00 94.62 84 LEU A C 1
ATOM 678 O O . LEU A 1 84 ? -9.915 0.182 12.982 1.00 94.62 84 LEU A O 1
ATOM 682 N N . ARG A 1 85 ? -10.389 -1.750 14.027 1.00 95.44 85 ARG A N 1
ATOM 683 C CA . ARG A 1 85 ? -10.755 -2.490 12.821 1.00 95.44 85 ARG A CA 1
ATOM 684 C C . ARG A 1 85 ? -11.945 -1.862 12.095 1.00 95.44 85 ARG A C 1
ATOM 686 O O . ARG A 1 85 ? -11.920 -1.778 10.874 1.00 95.44 85 ARG A O 1
ATOM 693 N N . ASP A 1 86 ? -12.947 -1.392 12.835 1.00 93.75 86 ASP A N 1
ATOM 694 C CA . ASP A 1 86 ? -14.168 -0.805 12.267 1.00 93.75 86 ASP A CA 1
ATOM 695 C C . ASP A 1 86 ? -13.913 0.559 11.590 1.00 93.75 86 ASP A C 1
ATOM 697 O O . ASP A 1 86 ? -14.727 1.016 10.789 1.00 93.75 86 ASP A O 1
ATOM 701 N N . GLN A 1 87 ? -12.763 1.195 11.854 1.00 93.69 87 GLN A N 1
ATOM 702 C CA . GLN A 1 87 ? -12.323 2.406 11.149 1.00 93.69 87 GLN A CA 1
ATOM 703 C C . GLN A 1 87 ? -11.712 2.101 9.776 1.00 93.69 87 GLN A C 1
ATOM 705 O O . GLN A 1 87 ? -11.544 3.011 8.961 1.00 93.69 87 GLN A O 1
ATOM 710 N N . VAL A 1 88 ? -11.354 0.842 9.509 1.00 94.88 88 VAL A N 1
ATOM 711 C CA . VAL A 1 88 ? -10.717 0.450 8.254 1.00 94.88 88 VAL A CA 1
ATOM 712 C C . VAL A 1 88 ? -11.801 0.196 7.204 1.00 94.88 88 VAL A C 1
ATOM 714 O O . VAL A 1 88 ? -12.602 -0.730 7.356 1.00 94.88 88 VAL A O 1
ATOM 717 N N . PRO A 1 89 ? -11.854 0.985 6.117 1.00 94.50 89 PRO A N 1
ATOM 718 C CA . PRO A 1 89 ? -12.822 0.767 5.058 1.00 94.50 89 PRO A CA 1
ATOM 719 C C . PRO A 1 89 ? -12.544 -0.570 4.358 1.00 94.50 89 PRO A C 1
ATOM 721 O O . PRO A 1 89 ? -11.388 -0.979 4.247 1.00 94.50 89 PRO A O 1
ATOM 724 N N . PRO A 1 90 ? -13.572 -1.250 3.829 1.00 94.56 90 PRO A N 1
ATOM 725 C CA . PRO A 1 90 ? -13.370 -2.457 3.041 1.00 94.56 90 PRO A CA 1
ATOM 726 C C . PRO A 1 90 ? -12.561 -2.150 1.775 1.00 94.56 90 PRO A C 1
ATOM 728 O O . PRO A 1 90 ? -12.784 -1.142 1.103 1.00 94.56 90 PRO A O 1
ATOM 731 N N . PHE A 1 91 ? -11.638 -3.046 1.430 1.00 96.19 91 PHE A N 1
ATOM 732 C CA . PHE A 1 91 ? -10.777 -2.912 0.259 1.00 96.19 91 PHE A CA 1
ATOM 733 C C . PHE A 1 91 ? -10.478 -4.276 -0.366 1.00 96.19 91 PHE A C 1
ATOM 735 O O . PHE A 1 91 ? -10.413 -5.303 0.316 1.00 96.19 91 PHE A O 1
ATOM 742 N N . HIS A 1 92 ? -10.293 -4.292 -1.684 1.00 95.25 92 HIS A N 1
ATOM 743 C CA . HIS A 1 92 ? -9.920 -5.498 -2.421 1.00 95.25 92 HIS A CA 1
ATOM 744 C C . HIS A 1 92 ? -8.405 -5.573 -2.626 1.00 95.25 92 HIS A C 1
ATOM 746 O O . HIS A 1 92 ? -7.803 -6.607 -2.335 1.00 95.25 92 HIS A O 1
ATOM 752 N N . ASP A 1 93 ? -7.814 -4.460 -3.052 1.00 95.69 93 ASP A N 1
ATOM 753 C CA . ASP A 1 93 ? -6.397 -4.283 -3.362 1.00 95.69 93 ASP A CA 1
ATOM 754 C C . ASP A 1 93 ? -5.845 -2.970 -2.763 1.00 95.69 93 ASP A C 1
ATOM 756 O O . ASP A 1 93 ? -6.592 -2.142 -2.229 1.00 95.69 93 ASP A O 1
ATOM 760 N N . VAL A 1 94 ? -4.528 -2.764 -2.868 1.00 96.00 94 VAL A N 1
ATOM 761 C CA . VAL A 1 94 ? -3.840 -1.573 -2.334 1.00 96.00 94 VAL A CA 1
ATOM 762 C C . VAL A 1 94 ? -4.352 -0.268 -2.964 1.00 96.00 94 VAL A C 1
ATOM 764 O O . VAL A 1 94 ? -4.381 0.760 -2.293 1.00 96.00 94 VAL A O 1
ATOM 767 N N . VAL A 1 95 ? -4.811 -0.281 -4.221 1.00 95.88 95 VAL A N 1
ATOM 768 C CA . VAL A 1 95 ? -5.334 0.923 -4.893 1.00 95.88 95 VAL A CA 1
ATOM 769 C C . VAL A 1 95 ? -6.706 1.299 -4.351 1.00 95.88 95 VAL A C 1
ATOM 771 O O . VAL A 1 95 ? -6.965 2.474 -4.094 1.00 95.88 95 VAL A O 1
ATOM 774 N N . THR A 1 96 ? -7.588 0.319 -4.149 1.00 96.50 96 THR A N 1
ATOM 775 C CA . THR A 1 96 ? -8.902 0.547 -3.536 1.00 96.50 96 THR A CA 1
ATOM 776 C C . THR A 1 96 ? -8.757 1.065 -2.109 1.00 96.50 96 THR A C 1
ATOM 778 O O . THR A 1 96 ? -9.469 1.998 -1.741 1.00 96.50 96 THR A O 1
ATOM 781 N N . LEU A 1 97 ? -7.775 0.566 -1.350 1.00 96.44 97 LEU A N 1
ATOM 782 C CA . LEU A 1 97 ? -7.457 1.103 -0.030 1.00 96.44 97 LEU A CA 1
ATOM 783 C C . LEU A 1 97 ? -6.919 2.542 -0.118 1.00 96.44 97 LEU A C 1
ATOM 785 O O . LEU A 1 97 ? -7.440 3.428 0.555 1.00 96.44 97 LEU A O 1
ATOM 789 N N . ALA A 1 98 ? -5.957 2.806 -1.012 1.00 95.88 98 ALA A N 1
ATOM 790 C CA . ALA A 1 98 ? -5.407 4.148 -1.241 1.00 95.88 98 ALA A CA 1
ATOM 791 C C . ALA A 1 98 ? -6.471 5.148 -1.728 1.00 95.88 98 ALA A C 1
ATOM 793 O O . ALA A 1 98 ? -6.376 6.342 -1.476 1.00 95.88 98 ALA A O 1
ATOM 794 N N . SER A 1 99 ? -7.533 4.688 -2.396 1.00 95.75 99 SER A N 1
ATOM 795 C CA . SER A 1 99 ? -8.647 5.558 -2.799 1.00 95.75 99 SER A CA 1
ATOM 796 C C . SER A 1 99 ? -9.416 6.154 -1.613 1.00 95.75 99 SER A C 1
ATOM 798 O O . SER A 1 99 ? -10.100 7.162 -1.784 1.00 95.75 99 SER A O 1
ATOM 800 N N . GLN A 1 100 ? -9.299 5.543 -0.429 1.00 95.62 100 GLN A N 1
ATOM 801 C CA . GLN A 1 100 ? -9.921 5.982 0.819 1.00 95.62 100 GLN A CA 1
ATOM 802 C C . GLN A 1 100 ? -8.937 6.747 1.720 1.00 95.62 100 GLN A C 1
ATOM 804 O O . GLN A 1 100 ? -9.190 6.875 2.917 1.00 95.62 100 GLN A O 1
ATOM 809 N N . TRP A 1 101 ? -7.830 7.256 1.164 1.00 94.50 101 TRP A N 1
ATOM 810 C CA . TRP A 1 101 ? -6.739 7.883 1.914 1.00 94.50 101 TRP A CA 1
ATOM 811 C C . TRP A 1 101 ? -7.203 8.951 2.908 1.00 94.50 101 TRP A C 1
ATOM 813 O O . TRP A 1 101 ? -6.815 8.912 4.068 1.00 94.50 101 TRP A O 1
ATOM 823 N N . GLU A 1 102 ? -8.129 9.822 2.511 1.00 93.06 102 GLU A N 1
ATOM 824 C CA . GLU A 1 102 ? -8.666 10.863 3.399 1.00 93.06 102 GLU A CA 1
ATOM 825 C C . GLU A 1 102 ? -9.390 10.302 4.635 1.00 93.06 102 GLU A C 1
ATOM 827 O O . GLU A 1 102 ? -9.278 10.853 5.727 1.00 93.06 102 GLU A O 1
ATOM 832 N N . LYS A 1 103 ? -10.076 9.158 4.512 1.00 93.75 103 LYS A N 1
ATOM 833 C CA . LYS A 1 103 ? -10.691 8.483 5.670 1.00 93.75 103 LYS A CA 1
ATOM 834 C C . LYS A 1 103 ? -9.642 7.826 6.561 1.00 93.75 103 LYS A C 1
ATOM 836 O O . LYS A 1 103 ? -9.774 7.849 7.779 1.00 93.75 103 LYS A O 1
ATOM 841 N N . LEU A 1 104 ? -8.607 7.244 5.955 1.00 94.25 104 LEU A N 1
ATOM 842 C CA . LEU A 1 104 ? -7.514 6.595 6.679 1.00 94.25 104 LEU A CA 1
ATOM 843 C C . LEU A 1 104 ? -6.683 7.615 7.466 1.00 94.25 104 LEU A C 1
ATOM 845 O O . LEU A 1 104 ? -6.344 7.348 8.618 1.00 94.25 104 LEU A O 1
ATOM 849 N N . LYS A 1 105 ? -6.447 8.806 6.902 1.00 91.69 105 LYS A N 1
ATOM 850 C CA . LYS A 1 105 ? -5.813 9.927 7.614 1.00 91.69 105 LYS A CA 1
ATOM 851 C C . LYS A 1 105 ? -6.626 10.419 8.804 1.00 91.69 105 LYS A C 1
ATOM 853 O O . LYS A 1 105 ? -6.062 10.787 9.825 1.00 91.69 105 LYS A O 1
ATOM 858 N N . ALA A 1 106 ? -7.950 10.434 8.676 1.00 92.62 106 ALA A N 1
ATOM 859 C CA . ALA A 1 106 ? -8.837 10.846 9.760 1.00 92.62 106 ALA A CA 1
ATOM 860 C C . ALA A 1 106 ? -8.974 9.783 10.871 1.00 92.62 106 ALA A C 1
ATOM 862 O O . ALA A 1 106 ? -9.567 10.059 11.912 1.00 92.62 106 ALA A O 1
ATOM 863 N N . SER A 1 107 ? -8.460 8.566 10.656 1.00 93.31 107 SER A N 1
ATOM 864 C CA . SER A 1 107 ? -8.523 7.473 11.630 1.00 93.31 107 SER A CA 1
ATOM 865 C C . SER A 1 107 ? -7.461 7.606 12.725 1.00 93.31 107 SER A C 1
ATOM 867 O O . SER A 1 107 ? -6.423 8.246 12.546 1.00 93.31 107 SER A O 1
ATOM 869 N N . SER A 1 108 ? -7.650 6.892 13.837 1.00 93.81 108 SER A N 1
ATOM 870 C CA . SER A 1 108 ? -6.642 6.801 14.903 1.00 93.81 108 SER A CA 1
ATOM 871 C C . SER A 1 108 ? -5.374 6.030 14.498 1.00 93.81 108 SER A C 1
ATOM 873 O O . SER A 1 108 ? -4.452 5.910 15.297 1.00 93.81 108 SER A O 1
ATOM 875 N N . LEU A 1 109 ? -5.333 5.482 13.279 1.00 93.44 109 LEU A N 1
ATOM 876 C CA . LEU A 1 109 ? -4.216 4.720 12.716 1.00 93.44 109 LEU A CA 1
ATOM 877 C C . LEU A 1 109 ? -3.476 5.486 11.608 1.00 93.44 109 LEU A C 1
ATOM 879 O O . LEU A 1 109 ? -2.712 4.870 10.870 1.00 93.44 109 LEU A O 1
ATOM 883 N N . CYS A 1 110 ? -3.700 6.799 11.468 1.00 93.38 110 CYS A N 1
ATOM 884 C CA . CYS A 1 110 ? -3.128 7.626 10.399 1.00 93.38 110 CYS A CA 1
ATOM 885 C C . CYS A 1 110 ? -1.637 7.334 10.136 1.00 93.38 110 CYS A C 1
ATOM 887 O O . CYS A 1 110 ? -1.289 6.877 9.049 1.00 93.38 110 CYS A O 1
ATOM 889 N N . GLY A 1 111 ? -0.781 7.467 11.157 1.00 92.69 111 GLY A N 1
ATOM 890 C CA . GLY A 1 111 ? 0.663 7.242 11.006 1.00 92.69 111 GLY A CA 1
ATOM 891 C C . GLY A 1 111 ? 1.038 5.800 10.637 1.00 92.69 111 GLY A C 1
ATOM 892 O O . GLY A 1 111 ? 2.002 5.568 9.911 1.00 92.69 111 GLY A O 1
ATOM 893 N N . THR A 1 112 ? 0.251 4.809 11.071 1.00 94.62 112 THR A N 1
ATOM 894 C CA . THR A 1 112 ? 0.442 3.410 10.658 1.00 94.62 112 THR A CA 1
ATOM 895 C C . THR A 1 112 ? 0.150 3.237 9.173 1.00 94.62 112 THR A C 1
ATOM 897 O O . THR A 1 112 ? 0.893 2.545 8.477 1.00 94.62 112 THR A O 1
ATOM 900 N N . TRP A 1 113 ? -0.907 3.879 8.671 1.00 95.44 113 TRP A N 1
ATOM 901 C CA . TRP A 1 113 ? -1.230 3.840 7.252 1.00 95.44 113 TRP A CA 1
ATOM 902 C C . TRP A 1 113 ? -0.201 4.592 6.409 1.00 95.44 113 TRP A C 1
ATOM 904 O O . TRP A 1 113 ? 0.205 4.062 5.379 1.00 95.44 113 TRP A O 1
ATOM 914 N N . GLU A 1 114 ? 0.266 5.762 6.852 1.00 94.19 114 GLU A N 1
ATOM 915 C CA . GLU A 1 114 ? 1.348 6.512 6.191 1.00 94.19 114 GLU A CA 1
ATOM 916 C C . GLU A 1 114 ? 2.594 5.646 6.015 1.00 94.19 114 GLU A C 1
ATOM 918 O O . GLU A 1 114 ? 3.048 5.449 4.885 1.00 94.19 114 GLU A O 1
ATOM 923 N N . GLY A 1 115 ? 3.077 5.036 7.101 1.00 94.94 115 GLY A N 1
ATOM 924 C CA . GLY A 1 115 ? 4.233 4.144 7.050 1.00 94.94 115 GLY A CA 1
ATOM 925 C C . GLY A 1 115 ? 4.003 2.912 6.171 1.00 94.94 115 GLY A C 1
ATOM 926 O O . GLY A 1 115 ? 4.868 2.549 5.372 1.00 94.94 115 GLY A O 1
ATOM 927 N N . ALA A 1 116 ? 2.826 2.284 6.261 1.00 96.06 116 ALA A N 1
ATOM 928 C CA . ALA A 1 116 ? 2.499 1.114 5.448 1.00 96.06 116 ALA A CA 1
ATOM 929 C C . ALA A 1 116 ? 2.468 1.446 3.949 1.00 96.06 116 ALA A C 1
ATOM 931 O O . ALA A 1 116 ? 3.066 0.727 3.148 1.00 96.06 116 ALA A O 1
ATOM 932 N N . PHE A 1 117 ? 1.805 2.537 3.553 1.00 96.19 117 PHE A N 1
ATOM 933 C CA . PHE A 1 117 ? 1.757 2.939 2.149 1.00 96.19 117 PHE A CA 1
ATOM 934 C C . PHE A 1 117 ? 3.122 3.360 1.622 1.00 96.19 117 PHE A C 1
ATOM 936 O O . PHE A 1 117 ? 3.422 3.048 0.470 1.00 96.19 117 PHE A O 1
ATOM 943 N N . LEU A 1 118 ? 3.936 4.041 2.433 1.00 95.56 118 LEU A N 1
ATOM 944 C CA . LEU A 1 118 ? 5.267 4.470 2.016 1.00 95.56 118 LEU A CA 1
ATOM 945 C C . LEU A 1 118 ? 6.160 3.255 1.768 1.00 95.56 118 LEU A C 1
ATOM 947 O O . LEU A 1 118 ? 6.710 3.113 0.681 1.00 95.56 118 LEU A O 1
ATOM 951 N N . CYS A 1 119 ? 6.180 2.312 2.711 1.00 95.94 119 CYS A N 1
ATOM 952 C CA . CYS A 1 119 ? 6.922 1.061 2.580 1.00 95.94 119 CYS A CA 1
ATOM 953 C C . CYS A 1 119 ? 6.483 0.256 1.343 1.00 95.94 119 CYS A C 1
ATOM 955 O O . CYS A 1 119 ? 7.316 -0.184 0.548 1.00 95.94 119 CYS A O 1
ATOM 957 N N . ILE A 1 120 ? 5.170 0.114 1.121 1.00 96.88 120 ILE A N 1
ATOM 958 C CA . ILE A 1 120 ? 4.647 -0.560 -0.076 1.00 96.88 120 ILE A CA 1
ATOM 959 C C . ILE A 1 120 ? 5.085 0.173 -1.346 1.00 96.88 120 ILE A C 1
ATOM 961 O O . ILE A 1 120 ? 5.511 -0.473 -2.300 1.00 96.88 120 ILE A O 1
ATOM 965 N N . TYR A 1 121 ? 4.969 1.500 -1.375 1.00 96.25 121 TYR A N 1
ATOM 966 C CA . TYR A 1 121 ? 5.326 2.313 -2.533 1.00 96.25 121 TYR A CA 1
ATOM 967 C C . TYR A 1 121 ? 6.808 2.175 -2.891 1.00 96.25 121 TYR A C 1
ATOM 969 O O . TYR A 1 121 ? 7.143 1.934 -4.048 1.00 96.25 121 TYR A O 1
ATOM 977 N N . GLU A 1 122 ? 7.687 2.287 -1.906 1.00 95.44 122 GLU A N 1
ATOM 978 C CA . GLU A 1 122 ? 9.132 2.249 -2.099 1.00 95.44 122 GLU A CA 1
ATOM 979 C C . GLU A 1 122 ? 9.634 0.879 -2.555 1.00 95.44 122 GLU A C 1
ATOM 981 O O . GLU A 1 122 ? 10.418 0.786 -3.504 1.00 95.44 122 GLU A O 1
ATOM 986 N N . ILE A 1 123 ? 9.125 -0.195 -1.948 1.00 96.56 123 ILE A N 1
ATOM 987 C CA . ILE A 1 123 ? 9.456 -1.558 -2.373 1.00 96.56 123 ILE A CA 1
ATOM 988 C C . ILE A 1 123 ? 8.875 -1.834 -3.766 1.00 96.56 123 ILE A C 1
ATOM 990 O O . ILE A 1 123 ? 9.551 -2.420 -4.609 1.00 96.56 123 ILE A O 1
ATOM 994 N N . ALA A 1 124 ? 7.654 -1.375 -4.052 1.00 96.25 124 ALA A N 1
ATOM 995 C CA . ALA A 1 124 ? 7.062 -1.507 -5.380 1.00 96.25 124 ALA A CA 1
ATOM 996 C C . ALA A 1 124 ? 7.895 -0.791 -6.457 1.00 96.25 124 ALA A C 1
ATOM 998 O O . ALA A 1 124 ? 8.142 -1.369 -7.513 1.00 96.25 124 ALA A O 1
ATOM 999 N N . MET A 1 125 ? 8.371 0.426 -6.173 1.00 95.12 125 MET A N 1
ATOM 1000 C CA . MET A 1 125 ? 9.259 1.186 -7.060 1.00 95.12 125 MET A CA 1
ATOM 1001 C C . MET A 1 125 ? 10.594 0.477 -7.305 1.00 95.12 125 MET A C 1
ATOM 1003 O O . MET A 1 125 ? 11.128 0.552 -8.409 1.00 95.12 125 MET A O 1
ATOM 1007 N N . LEU A 1 126 ? 11.127 -0.218 -6.297 1.00 95.19 126 LEU A N 1
ATOM 1008 C CA . LEU A 1 126 ? 12.331 -1.032 -6.453 1.00 95.19 126 LEU A CA 1
ATOM 1009 C C . LEU A 1 126 ? 12.086 -2.260 -7.347 1.00 95.19 126 LEU A C 1
ATOM 1011 O O . LEU A 1 126 ? 12.976 -2.659 -8.097 1.00 95.19 126 LEU A O 1
ATOM 1015 N N . ILE A 1 127 ? 10.901 -2.871 -7.254 1.00 94.75 127 ILE A N 1
ATOM 1016 C CA . ILE A 1 127 ? 10.561 -4.093 -7.994 1.00 94.75 127 ILE A CA 1
ATOM 1017 C C . ILE A 1 127 ? 10.304 -3.816 -9.484 1.00 94.75 127 ILE A C 1
ATOM 1019 O O . ILE A 1 127 ? 10.716 -4.637 -10.310 1.00 94.75 127 ILE A O 1
ATOM 1023 N N . GLY A 1 128 ? 9.6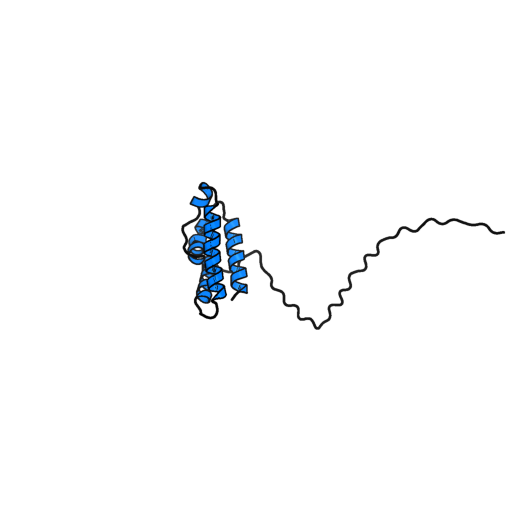51 -2.705 -9.855 1.00 83.06 128 GLY A N 1
ATOM 1024 C CA . GLY A 1 128 ? 9.563 -2.301 -11.269 1.00 83.06 128 GLY A CA 1
ATOM 1025 C C . GLY A 1 128 ? 8.393 -1.429 -11.683 1.00 83.06 128 GLY A C 1
ATOM 1026 O O . GLY A 1 128 ? 7.260 -1.697 -11.240 1.00 83.06 128 GLY A O 1
#

Secondary structure (DSSP, 8-state):
-----PPPPP--------------TT---------SSPPSS-HHHHHHHHHHHHTSGGGHHHHHHHHHHHHHHHHHHHHS-HHHHTTS---SSHHHHHTTHHHHHTSTTHHHHHHHHHHHHHHHHHH-

Mean predicted aligned error: 11.47 Å

InterPro domains:
  IPR032088 Starter unit:ACP transacylase, SAT domain [PF16073] (42-127)